Protein AF-A0A538FKJ2-F1 (afdb_monomer_lite)

Secondary structure (DSSP, 8-state):
-GGGGT-SEEEEEEE--SS--EEEEEEES--HHHHHHHHHHHHH---SHHHHHIIIIIIIIIT---TTSPPPPP--------------

pLDDT: mean 77.48, std 6.51, range [63.84, 91.5]

Structure (mmCIF, N/CA/C/O backbone):
data_AF-A0A538FKJ2-F1
#
_entry.id   AF-A0A538FKJ2-F1
#
loop_
_atom_site.group_PDB
_atom_site.id
_atom_site.type_symbol
_atom_site.label_atom_id
_atom_site.label_alt_id
_atom_site.label_comp_id
_atom_site.label_asym_id
_atom_site.label_entity_id
_atom_site.label_seq_id
_atom_site.pdbx_PDB_ins_code
_atom_site.Cartn_x
_atom_site.Cartn_y
_atom_site.Cartn_z
_atom_site.occupancy
_atom_site.B_iso_or_equiv
_atom_site.auth_seq_id
_atom_site.auth_comp_id
_atom_site.auth_asym_id
_atom_site.auth_atom_id
_atom_site.pdbx_PDB_model_num
ATOM 1 N N . MET A 1 1 ? -12.215 -0.411 7.900 1.00 67.94 1 MET A N 1
ATOM 2 C CA . MET A 1 1 ? -10.781 -0.545 7.554 1.00 67.94 1 MET A CA 1
ATOM 3 C C . MET A 1 1 ? -10.243 0.760 6.987 1.00 67.94 1 MET A C 1
ATOM 5 O O . MET A 1 1 ? -9.415 1.352 7.653 1.00 67.94 1 MET A O 1
ATOM 9 N N . LEU A 1 2 ? -10.747 1.251 5.846 1.00 72.12 2 LEU A N 1
ATOM 10 C CA . LEU A 1 2 ? -10.326 2.539 5.265 1.00 72.12 2 LEU A CA 1
ATOM 11 C C . LEU A 1 2 ? -10.516 3.727 6.227 1.00 72.12 2 LEU A C 1
ATOM 13 O O . LEU A 1 2 ? -9.621 4.544 6.384 1.00 72.12 2 LEU A O 1
ATOM 17 N N . GLU A 1 3 ? -11.609 3.740 6.992 1.00 71.38 3 GLU A N 1
ATOM 18 C CA . GLU A 1 3 ? -11.835 4.728 8.060 1.00 71.38 3 GLU A CA 1
ATOM 19 C C . GLU A 1 3 ? -10.740 4.720 9.149 1.00 71.38 3 GLU A C 1
ATOM 21 O O . GLU A 1 3 ? -10.373 5.771 9.662 1.00 71.38 3 GLU A O 1
ATOM 26 N N . ARG A 1 4 ? -10.142 3.555 9.466 1.00 71.50 4 ARG A N 1
ATOM 27 C CA . ARG A 1 4 ? -9.010 3.466 10.417 1.00 71.50 4 ARG A CA 1
ATOM 28 C C . ARG A 1 4 ? -7.735 4.092 9.857 1.00 71.50 4 ARG A C 1
ATOM 30 O O . ARG A 1 4 ? -6.855 4.447 10.630 1.00 71.50 4 ARG A O 1
ATOM 37 N N . LEU A 1 5 ? -7.642 4.186 8.533 1.00 70.12 5 LEU A N 1
ATOM 38 C CA . LEU A 1 5 ? -6.572 4.886 7.837 1.00 70.12 5 LEU A CA 1
ATOM 39 C C . LEU A 1 5 ? -6.889 6.380 7.684 1.00 70.12 5 LEU A C 1
ATOM 41 O O . LEU A 1 5 ? -6.119 7.066 7.040 1.00 70.12 5 LEU A O 1
ATOM 45 N N . GLY A 1 6 ? -8.002 6.890 8.232 1.00 76.19 6 GLY A N 1
ATOM 46 C CA . GLY A 1 6 ? -8.421 8.288 8.080 1.00 76.19 6 GLY A CA 1
ATOM 47 C C . GLY A 1 6 ? -9.118 8.596 6.752 1.00 76.19 6 GLY A C 1
ATOM 48 O O . GLY A 1 6 ? -9.469 9.742 6.494 1.00 76.19 6 GLY A O 1
ATOM 49 N N . VAL A 1 7 ? -9.361 7.589 5.909 1.00 82.31 7 VAL A N 1
ATOM 50 C CA . VAL A 1 7 ? -10.031 7.784 4.619 1.00 82.31 7 VAL A CA 1
ATOM 51 C C . VAL A 1 7 ? -11.508 8.081 4.854 1.00 82.31 7 VAL A C 1
ATOM 53 O O . VAL A 1 7 ? -12.244 7.252 5.393 1.00 82.31 7 VAL A O 1
ATOM 56 N N . THR A 1 8 ? -11.957 9.251 4.409 1.00 87.06 8 THR A N 1
ATOM 57 C CA . THR A 1 8 ? -13.365 9.669 4.491 1.00 87.06 8 THR A CA 1
ATOM 58 C C . THR A 1 8 ? -14.135 9.361 3.211 1.00 87.06 8 THR A C 1
ATOM 60 O O . THR A 1 8 ? -15.360 9.230 3.242 1.00 87.06 8 THR A O 1
ATOM 63 N N . ARG A 1 9 ? -13.429 9.210 2.084 1.00 83.38 9 ARG A N 1
ATOM 64 C CA . ARG A 1 9 ? -13.993 8.795 0.796 1.00 83.38 9 ARG A CA 1
ATOM 65 C C . ARG A 1 9 ? -12.940 8.115 -0.071 1.00 83.38 9 ARG A C 1
ATOM 67 O O . ARG A 1 9 ? -11.793 8.544 -0.101 1.00 83.38 9 ARG A O 1
ATOM 74 N N . GLU A 1 10 ? -13.360 7.098 -0.814 1.00 85.81 10 GLU A N 1
ATOM 75 C CA . GLU A 1 10 ? -12.572 6.453 -1.863 1.00 85.81 10 GLU A CA 1
ATOM 76 C C . GLU A 1 10 ? -13.262 6.657 -3.214 1.00 85.81 10 GLU A C 1
ATOM 78 O O . GLU A 1 10 ? -14.460 6.403 -3.354 1.00 85.81 10 GLU A O 1
ATOM 83 N N . HIS A 1 11 ? -12.501 7.110 -4.207 1.00 82.38 11 HIS A N 1
ATOM 84 C CA . HIS A 1 11 ? -12.904 7.116 -5.609 1.00 82.38 11 HIS A CA 1
ATOM 85 C C . HIS A 1 11 ? -12.143 6.027 -6.349 1.00 82.38 11 HIS A C 1
ATOM 87 O O . HIS A 1 11 ? -10.924 5.923 -6.214 1.00 82.38 11 HIS A O 1
ATOM 93 N N . ILE A 1 12 ? -12.860 5.247 -7.154 1.00 82.94 12 ILE A N 1
ATOM 94 C CA . ILE A 1 12 ? -12.294 4.146 -7.931 1.00 82.94 12 ILE A CA 1
ATOM 95 C C . ILE A 1 12 ? -12.489 4.451 -9.410 1.00 82.94 12 ILE A C 1
ATOM 97 O O . ILE A 1 12 ? -13.617 4.595 -9.882 1.00 82.94 12 ILE A O 1
ATOM 101 N N . PHE A 1 13 ? -11.387 4.516 -10.147 1.00 78.88 13 PHE A N 1
ATOM 102 C CA . PHE A 1 13 ? -11.383 4.688 -11.593 1.00 78.88 13 PHE A CA 1
ATOM 103 C C . PHE A 1 13 ? -10.813 3.431 -12.233 1.00 78.88 13 PHE A C 1
ATOM 105 O O . PHE A 1 13 ? -9.703 3.016 -11.912 1.00 78.88 13 PHE A O 1
ATOM 112 N N . HIS A 1 14 ? -11.562 2.828 -13.150 1.00 82.38 14 HIS A N 1
ATOM 113 C CA . HIS A 1 14 ? -11.123 1.660 -13.908 1.00 82.38 14 HIS A CA 1
ATOM 114 C C . HIS A 1 14 ? -11.073 2.008 -15.389 1.00 82.38 14 HIS A C 1
ATOM 116 O O . HIS A 1 14 ? -12.054 2.486 -15.960 1.00 82.38 14 HIS A O 1
ATOM 122 N N . GLN A 1 15 ? -9.927 1.760 -16.010 1.00 81.50 15 GLN A N 1
ATOM 123 C CA . GLN A 1 15 ? -9.724 1.901 -17.440 1.00 81.50 15 GLN A CA 1
ATOM 124 C C . GLN A 1 15 ? -9.293 0.557 -18.017 1.00 81.50 15 GLN A C 1
ATOM 126 O O . GLN A 1 15 ? -8.222 0.043 -17.700 1.00 81.50 15 GLN A O 1
ATOM 131 N N . LYS A 1 16 ? -10.109 0.016 -18.921 1.00 84.38 16 LYS A N 1
ATOM 132 C CA . LYS A 1 16 ? -9.717 -1.139 -19.731 1.00 84.38 16 LYS A CA 1
ATOM 133 C C . LYS A 1 16 ? -8.709 -0.710 -20.791 1.00 84.38 16 LYS A C 1
ATOM 135 O O . LYS A 1 16 ? -8.959 0.271 -21.496 1.00 84.38 16 LYS A O 1
ATOM 140 N N . ALA A 1 17 ? -7.612 -1.446 -20.947 1.00 79.38 17 ALA A N 1
ATOM 141 C CA . ALA A 1 17 ? -6.668 -1.235 -22.043 1.00 79.38 17 ALA A CA 1
ATOM 142 C C . ALA A 1 17 ? -6.262 -2.567 -22.697 1.00 79.38 17 ALA A C 1
ATOM 144 O O . ALA A 1 17 ? -6.326 -3.612 -22.053 1.00 79.38 17 ALA A O 1
ATOM 145 N N . PRO A 1 18 ? -5.830 -2.559 -23.975 1.00 79.81 18 PRO A N 1
ATOM 146 C CA . PRO A 1 18 ? -5.544 -3.793 -24.711 1.00 79.81 18 PRO A CA 1
ATOM 147 C C . PRO A 1 18 ? -4.460 -4.683 -24.086 1.00 79.81 18 PRO A C 1
ATOM 149 O O . PRO A 1 18 ? -4.468 -5.887 -24.314 1.00 79.81 18 PRO A O 1
ATOM 152 N N . ALA A 1 19 ? -3.523 -4.097 -23.331 1.00 80.50 19 ALA A N 1
ATOM 153 C CA . ALA A 1 19 ? -2.414 -4.820 -22.707 1.00 80.50 19 ALA A CA 1
ATOM 154 C C . ALA A 1 19 ? -2.690 -5.227 -21.248 1.00 80.50 19 ALA A C 1
ATOM 156 O O . ALA A 1 19 ? -2.213 -6.272 -20.816 1.00 80.50 19 ALA A O 1
ATOM 157 N N . ALA A 1 20 ? -3.433 -4.409 -20.499 1.00 70.75 20 ALA A N 1
ATOM 158 C CA . ALA A 1 20 ? -3.840 -4.668 -19.121 1.00 70.75 20 ALA A CA 1
ATOM 159 C C . ALA A 1 20 ? -4.929 -3.673 -18.693 1.00 70.75 20 ALA A C 1
ATOM 161 O O . ALA A 1 20 ? -4.970 -2.542 -19.179 1.00 70.75 20 ALA A O 1
ATOM 162 N N . ASP A 1 21 ? -5.768 -4.071 -17.744 1.00 77.31 21 ASP A N 1
ATOM 163 C CA . ASP A 1 21 ? -6.689 -3.159 -17.071 1.00 77.31 21 ASP A CA 1
ATOM 164 C C . ASP A 1 21 ? -5.935 -2.321 -16.025 1.00 77.31 21 ASP A C 1
ATOM 166 O O . ASP A 1 21 ? -5.109 -2.841 -15.276 1.00 77.31 21 ASP A O 1
ATOM 170 N N . VAL A 1 22 ? -6.236 -1.023 -15.954 1.00 75.00 22 VAL A N 1
ATOM 171 C CA . VAL A 1 22 ? -5.664 -0.093 -14.971 1.00 75.00 22 VAL A CA 1
ATOM 172 C C . VAL A 1 22 ? -6.749 0.328 -13.988 1.00 75.00 22 VAL A C 1
ATOM 174 O O . VAL A 1 22 ? -7.826 0.762 -14.397 1.00 75.00 22 VAL A O 1
ATOM 177 N N . MET A 1 23 ? -6.460 0.232 -12.690 1.00 77.88 23 MET A N 1
ATOM 178 C CA . MET A 1 23 ? -7.315 0.747 -11.621 1.00 77.88 23 MET A CA 1
ATOM 179 C C . MET A 1 23 ? -6.566 1.818 -10.823 1.00 77.88 23 MET A C 1
ATOM 181 O O . MET A 1 23 ? -5.442 1.585 -10.385 1.00 77.88 23 MET A O 1
ATOM 185 N N . VAL A 1 24 ? -7.187 2.983 -10.637 1.00 75.12 24 VAL A N 1
ATOM 186 C CA . VAL A 1 24 ? -6.670 4.099 -9.834 1.00 75.12 24 VAL A CA 1
ATOM 187 C C . VAL A 1 24 ? -7.621 4.342 -8.669 1.00 75.12 24 VAL A C 1
ATOM 189 O O . VAL A 1 24 ? -8.821 4.523 -8.871 1.00 75.12 24 VAL A O 1
ATOM 192 N N . LEU A 1 25 ? -7.070 4.359 -7.458 1.00 78.88 25 LEU A N 1
ATOM 193 C CA . LEU A 1 25 ? -7.788 4.641 -6.218 1.00 78.88 25 LEU A CA 1
ATOM 194 C C . LEU A 1 25 ? -7.356 6.018 -5.709 1.00 78.88 25 LEU A C 1
ATOM 196 O O . LEU A 1 25 ? -6.159 6.285 -5.602 1.00 78.88 25 LEU A O 1
ATOM 200 N N . VAL A 1 26 ? -8.315 6.891 -5.402 1.00 79.19 26 VAL A N 1
ATOM 201 C CA . VAL A 1 26 ? -8.057 8.202 -4.785 1.00 79.19 26 VAL A CA 1
ATOM 202 C C . VAL A 1 26 ? -8.764 8.260 -3.439 1.00 79.19 26 VAL A C 1
ATOM 204 O O . VAL A 1 26 ? -9.984 8.118 -3.376 1.00 79.19 26 VAL A O 1
ATOM 207 N N . TRP A 1 27 ? -8.003 8.484 -2.369 1.00 85.19 27 TRP A N 1
ATOM 208 C CA . TRP A 1 27 ? -8.521 8.599 -1.007 1.00 85.19 27 TRP A CA 1
ATOM 209 C C . TRP A 1 27 ? -8.555 10.058 -0.549 1.00 85.19 27 TRP A C 1
ATOM 211 O O . TRP A 1 27 ? -7.543 10.754 -0.598 1.00 85.19 27 TRP A O 1
ATOM 221 N N . GLU A 1 28 ? -9.723 10.517 -0.099 1.00 84.19 28 GLU A N 1
ATOM 222 C CA . GLU A 1 28 ? -9.922 11.831 0.521 1.00 84.19 28 GLU A CA 1
ATOM 223 C C . GLU A 1 28 ? -9.902 11.725 2.050 1.00 84.19 28 GLU A C 1
ATOM 225 O O . GLU A 1 28 ? -10.185 10.671 2.625 1.00 84.19 28 GLU A O 1
ATOM 230 N N . GLY A 1 29 ? -9.604 12.845 2.716 1.00 81.69 29 GLY A N 1
ATOM 231 C CA . GLY A 1 29 ? -9.583 12.940 4.180 1.00 81.69 29 GLY A CA 1
ATOM 232 C C . GLY A 1 29 ? -8.350 12.330 4.838 1.00 81.69 29 GLY A C 1
ATOM 233 O O . GLY A 1 29 ? -8.227 12.410 6.056 1.00 81.69 29 GLY A O 1
ATOM 234 N N . VAL A 1 30 ? -7.431 11.784 4.037 1.00 78.88 30 VAL A N 1
ATOM 235 C CA . VAL A 1 30 ? -6.191 11.196 4.520 1.00 78.88 30 VAL A CA 1
ATOM 236 C C . VAL A 1 30 ? -5.003 12.112 4.254 1.00 78.88 30 VAL A C 1
ATOM 238 O O . VAL A 1 30 ? -4.837 12.637 3.151 1.00 78.88 30 VAL A O 1
ATOM 241 N N . ASP A 1 31 ? -4.169 12.292 5.271 1.00 81.12 31 ASP A N 1
ATOM 242 C CA . ASP A 1 31 ? -2.823 12.813 5.078 1.00 81.12 31 ASP A CA 1
ATOM 243 C C . ASP A 1 31 ? -1.975 11.741 4.375 1.00 81.12 31 ASP A C 1
ATOM 245 O O . ASP A 1 31 ? -1.972 10.581 4.788 1.00 81.12 31 ASP A O 1
ATOM 249 N N . GLN A 1 32 ? -1.302 12.087 3.275 1.00 70.19 32 GLN A N 1
ATOM 250 C CA . GLN A 1 32 ? -0.639 11.075 2.443 1.00 70.19 32 GLN A CA 1
ATOM 251 C C . GLN A 1 32 ? 0.548 10.400 3.136 1.00 70.19 32 GLN A C 1
ATOM 253 O O . GLN A 1 32 ? 0.786 9.214 2.896 1.00 70.19 32 GLN A O 1
ATOM 258 N N . GLU A 1 33 ? 1.265 11.113 4.007 1.00 71.38 33 GLU A N 1
ATOM 259 C CA . GLU A 1 33 ? 2.365 10.529 4.776 1.00 71.38 33 GLU A CA 1
ATOM 260 C C . GLU A 1 33 ? 1.812 9.546 5.816 1.00 71.38 33 GLU A C 1
ATOM 262 O O . GLU A 1 33 ? 2.277 8.406 5.902 1.00 71.38 33 GLU A O 1
ATOM 267 N N . GLN A 1 34 ? 0.733 9.918 6.509 1.00 72.06 34 GLN A N 1
ATOM 268 C CA . GLN A 1 34 ? 0.046 9.028 7.453 1.00 72.06 34 GLN A CA 1
ATOM 269 C C . GLN A 1 34 ? -0.617 7.825 6.770 1.00 72.06 34 GLN A C 1
ATOM 271 O O . GLN A 1 34 ? -0.611 6.724 7.322 1.00 72.06 34 GLN A O 1
ATOM 276 N N . ALA A 1 35 ? -1.166 7.992 5.563 1.00 71.12 35 ALA A N 1
ATOM 277 C CA . ALA A 1 35 ? -1.747 6.898 4.782 1.00 71.12 35 ALA A CA 1
ATOM 278 C C . ALA A 1 35 ? -0.693 5.846 4.424 1.00 71.12 35 ALA A C 1
ATOM 280 O O . ALA A 1 35 ? -0.942 4.643 4.541 1.00 71.12 35 ALA A O 1
ATOM 281 N N . ALA A 1 36 ? 0.486 6.302 3.990 1.00 71.94 36 ALA A N 1
ATOM 282 C CA . ALA A 1 36 ? 1.604 5.435 3.648 1.00 71.94 36 ALA A CA 1
ATOM 283 C C . ALA A 1 36 ? 2.113 4.676 4.881 1.00 71.94 36 ALA A C 1
ATOM 285 O O . ALA A 1 36 ? 2.338 3.465 4.813 1.00 71.94 36 ALA A O 1
ATOM 286 N N . GLU A 1 37 ? 2.230 5.357 6.022 1.00 74.44 37 GLU A N 1
ATOM 287 C CA . GLU A 1 37 ? 2.627 4.737 7.287 1.00 74.44 37 GLU A CA 1
ATOM 288 C C . GLU A 1 37 ? 1.587 3.710 7.772 1.00 74.44 37 GLU A C 1
ATOM 290 O O . GLU A 1 37 ? 1.936 2.573 8.101 1.00 74.44 37 GLU A O 1
ATOM 295 N N . GLY A 1 38 ? 0.297 4.055 7.715 1.00 77.12 38 GLY A N 1
ATOM 296 C CA . GLY A 1 38 ? -0.809 3.164 8.070 1.00 77.12 38 GLY A CA 1
ATOM 297 C C . GLY A 1 38 ? -0.908 1.930 7.169 1.00 77.12 38 GLY A C 1
ATOM 298 O O . GLY A 1 38 ? -1.155 0.824 7.657 1.00 77.12 38 GLY A O 1
ATOM 299 N N . MET A 1 39 ? -0.647 2.082 5.868 1.00 77.38 39 MET A N 1
ATOM 300 C 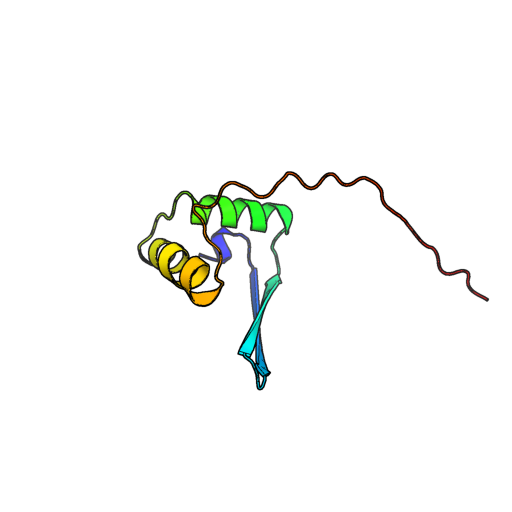CA . MET A 1 39 ? -0.540 0.954 4.939 1.00 77.38 39 MET A CA 1
ATOM 301 C C . MET A 1 39 ? 0.667 0.067 5.273 1.00 77.38 39 MET A C 1
ATOM 303 O O . MET A 1 39 ? 0.561 -1.160 5.259 1.00 77.38 39 MET A O 1
ATOM 307 N N . GLY A 1 40 ? 1.802 0.672 5.635 1.00 77.50 40 GLY A N 1
ATOM 308 C CA . GLY A 1 40 ? 2.990 -0.049 6.088 1.00 77.50 40 GLY A CA 1
ATOM 309 C C . GLY A 1 40 ? 2.728 -0.906 7.329 1.00 77.50 40 GLY A C 1
ATOM 310 O O . GLY A 1 40 ? 3.141 -2.068 7.373 1.00 77.50 40 GLY A O 1
ATOM 311 N N . GLU A 1 41 ? 2.008 -0.380 8.321 1.00 80.25 41 GLU A N 1
ATOM 312 C CA . GLU A 1 41 ? 1.621 -1.158 9.506 1.00 80.25 41 GLU A CA 1
ATOM 313 C C . GLU A 1 41 ? 0.592 -2.251 9.184 1.00 80.25 41 GLU A C 1
ATOM 315 O O . GLU A 1 41 ? 0.717 -3.357 9.712 1.00 80.25 41 GLU A O 1
ATOM 320 N N . LEU A 1 42 ? -0.366 -2.007 8.279 1.00 83.19 42 LEU A N 1
ATOM 321 C CA . LEU A 1 42 ? -1.321 -3.028 7.821 1.00 83.19 42 LEU A CA 1
ATOM 322 C C . LEU A 1 42 ? -0.606 -4.216 7.165 1.00 83.19 42 LEU A C 1
ATOM 324 O O . LEU A 1 42 ? -0.938 -5.366 7.456 1.00 83.19 42 LEU A O 1
ATOM 328 N N . ILE A 1 43 ? 0.399 -3.951 6.324 1.00 81.44 43 ILE A N 1
ATOM 329 C CA . ILE A 1 43 ? 1.204 -4.994 5.669 1.00 81.44 43 ILE A CA 1
ATOM 330 C C . ILE A 1 43 ? 2.003 -5.798 6.700 1.00 81.44 43 ILE A C 1
ATOM 332 O O . ILE A 1 43 ? 2.064 -7.025 6.617 1.00 81.44 43 ILE A O 1
ATOM 336 N N . LYS A 1 44 ? 2.599 -5.129 7.693 1.00 82.19 44 LYS A N 1
ATOM 337 C CA . LYS A 1 44 ? 3.428 -5.788 8.716 1.00 82.19 44 LYS A CA 1
ATOM 338 C C . LYS A 1 44 ? 2.608 -6.555 9.754 1.00 82.19 44 LYS A C 1
ATOM 340 O O . LYS A 1 44 ? 3.087 -7.559 10.279 1.00 82.19 44 LYS A O 1
ATOM 345 N N . LYS A 1 45 ? 1.419 -6.061 10.114 1.00 85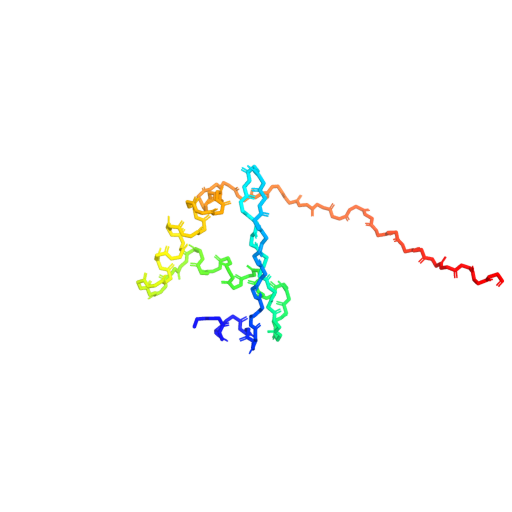.75 45 LYS A N 1
ATOM 346 C CA . LYS A 1 45 ? 0.614 -6.559 11.242 1.00 85.75 45 LYS A CA 1
ATOM 347 C C . LYS A 1 45 ? -0.888 -6.539 10.925 1.00 85.75 45 LYS A C 1
ATOM 349 O O . LYS A 1 45 ? -1.639 -5.802 11.570 1.00 85.75 45 LYS A O 1
ATOM 354 N N . PRO A 1 46 ? -1.361 -7.378 9.992 1.00 84.31 46 PRO A N 1
ATOM 355 C CA . PRO A 1 46 ? -2.789 -7.493 9.735 1.00 84.31 46 PRO A CA 1
ATOM 356 C C . PRO A 1 46 ? -3.499 -8.075 10.968 1.00 84.31 46 PRO A C 1
ATOM 358 O O . PRO A 1 46 ? -3.105 -9.111 11.509 1.00 84.31 46 PRO A O 1
ATOM 361 N N . GLN A 1 47 ? -4.557 -7.413 11.424 1.00 85.69 47 GLN A N 1
ATOM 362 C CA . GLN A 1 47 ? -5.289 -7.729 12.654 1.00 85.69 47 GLN A CA 1
ATOM 363 C C . GLN A 1 47 ? -6.594 -8.493 12.404 1.00 85.69 47 GLN A C 1
ATOM 365 O O . GLN A 1 47 ? -7.161 -9.059 13.337 1.00 85.69 47 GLN A O 1
ATOM 370 N N . SER A 1 48 ? -7.076 -8.543 11.161 1.00 83.81 48 SER A N 1
ATOM 371 C CA . SER A 1 48 ? -8.292 -9.274 10.783 1.00 83.81 48 SER A CA 1
ATOM 372 C C . SER A 1 48 ? -8.046 -10.285 9.660 1.00 83.81 48 SER A C 1
ATOM 374 O O . SER A 1 48 ? -7.012 -10.264 8.991 1.00 83.81 48 SER A O 1
ATOM 376 N N . GLU A 1 49 ? -8.984 -11.212 9.454 1.00 85.00 49 GLU A N 1
ATOM 377 C CA . GLU A 1 49 ? -8.948 -12.120 8.294 1.00 85.00 49 GLU A CA 1
ATOM 378 C C . GLU A 1 49 ? -9.025 -11.353 6.971 1.00 85.00 49 GLU A C 1
ATOM 380 O O . GLU A 1 4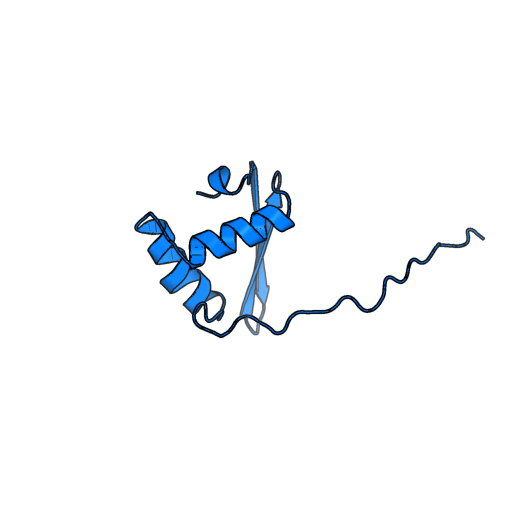9 ? -8.311 -11.675 6.026 1.00 85.00 49 GLU A O 1
ATOM 385 N N . HIS A 1 50 ? -9.823 -10.284 6.930 1.00 79.31 50 HIS A N 1
ATOM 386 C CA . HIS A 1 50 ? -9.930 -9.419 5.761 1.00 79.31 50 HIS A CA 1
ATOM 387 C C . HIS A 1 50 ? -8.613 -8.689 5.456 1.00 79.31 50 HIS A C 1
ATOM 389 O O . HIS A 1 50 ? -8.167 -8.679 4.312 1.00 79.31 50 HIS A O 1
ATOM 395 N N . GLU A 1 51 ? -7.939 -8.143 6.473 1.00 82.56 51 GLU A N 1
ATOM 396 C CA . GLU A 1 51 ? -6.622 -7.512 6.300 1.00 82.56 51 GLU A CA 1
ATOM 397 C C . GLU A 1 51 ? -5.570 -8.531 5.836 1.00 82.56 51 GLU A C 1
ATOM 399 O O . GLU A 1 51 ? -4.775 -8.234 4.947 1.00 82.56 51 GLU A O 1
ATOM 404 N N . ARG A 1 52 ? -5.608 -9.765 6.358 1.00 86.38 52 ARG A N 1
ATOM 405 C CA . ARG A 1 52 ? -4.728 -10.849 5.891 1.00 86.38 52 ARG A CA 1
ATOM 406 C C . ARG A 1 52 ? -4.954 -11.186 4.417 1.00 86.38 52 ARG A C 1
ATOM 408 O O . ARG A 1 52 ? -3.972 -11.344 3.700 1.00 86.38 52 ARG A O 1
ATOM 415 N N . TYR A 1 53 ? -6.207 -11.246 3.965 1.00 80.44 53 TYR A N 1
ATOM 416 C CA . TYR A 1 53 ? -6.552 -11.444 2.553 1.00 80.44 53 TYR A CA 1
ATOM 417 C C . TYR A 1 53 ? -6.031 -10.308 1.658 1.00 80.44 53 TYR A C 1
ATOM 419 O O . TYR A 1 53 ? -5.472 -10.563 0.592 1.00 80.44 53 TYR A O 1
ATOM 427 N N . LEU A 1 54 ? -6.157 -9.052 2.096 1.00 80.44 54 LEU A N 1
ATOM 428 C CA . LEU A 1 54 ? -5.648 -7.907 1.336 1.00 80.44 54 LEU A CA 1
ATOM 429 C C . LEU A 1 54 ? -4.130 -7.969 1.157 1.00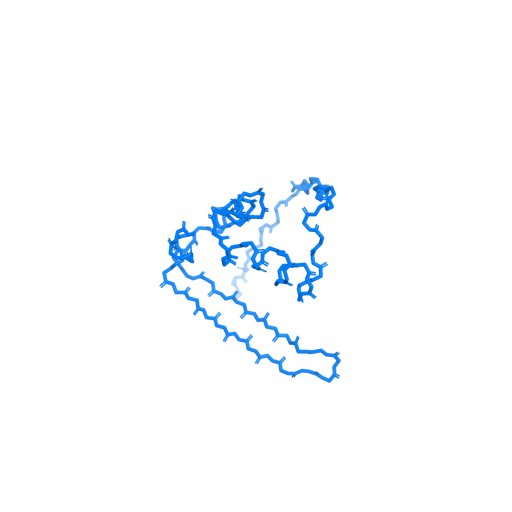 80.44 54 LEU A C 1
ATOM 431 O O . LEU A 1 54 ? -3.642 -7.782 0.045 1.00 80.44 54 LEU A O 1
ATOM 435 N N . VAL A 1 55 ? -3.383 -8.276 2.219 1.00 81.38 55 VAL A N 1
ATOM 436 C CA . VAL A 1 55 ? -1.918 -8.375 2.148 1.00 81.38 55 VAL A CA 1
ATOM 437 C C . VAL A 1 55 ? -1.478 -9.549 1.273 1.00 81.38 55 VAL A C 1
ATOM 439 O O . VAL A 1 55 ? -0.597 -9.392 0.429 1.00 81.38 55 VAL A O 1
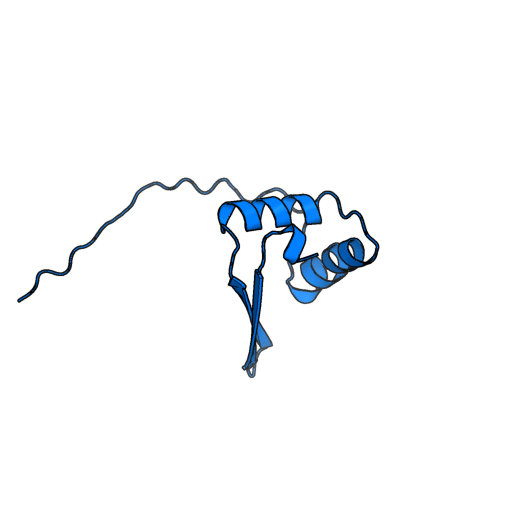ATOM 442 N N . SER A 1 56 ? -2.073 -10.732 1.459 1.00 79.62 56 SER A N 1
ATOM 443 C CA . SER A 1 56 ? -1.604 -11.950 0.791 1.00 79.62 56 SER A CA 1
ATOM 444 C C . SER A 1 56 ? -2.027 -12.062 -0.670 1.00 79.62 56 SER A C 1
ATOM 446 O O . SER A 1 56 ? -1.279 -12.644 -1.449 1.00 79.62 56 SER A O 1
ATOM 448 N N . HIS A 1 57 ? -3.192 -11.526 -1.036 1.00 72.00 57 HIS A N 1
ATOM 449 C CA . HIS A 1 57 ? -3.776 -11.695 -2.366 1.00 72.00 57 HIS A CA 1
ATOM 450 C C . HIS A 1 57 ? -3.803 -10.377 -3.147 1.00 72.00 57 HIS A C 1
ATOM 452 O O . HIS A 1 57 ? -3.278 -10.304 -4.252 1.00 72.00 57 HIS A O 1
ATOM 458 N N . VAL A 1 58 ? -4.337 -9.295 -2.575 1.00 73.31 58 VAL A N 1
ATOM 459 C CA . VAL A 1 58 ? -4.489 -8.029 -3.318 1.00 73.31 58 VAL A CA 1
ATOM 460 C C . VAL A 1 58 ? -3.146 -7.325 -3.520 1.00 73.31 58 VAL A C 1
ATOM 462 O O . VAL A 1 58 ? -2.744 -7.079 -4.654 1.00 73.31 58 VAL A O 1
ATOM 465 N N . VAL A 1 59 ? -2.409 -7.049 -2.442 1.00 75.81 59 VAL A N 1
ATOM 466 C CA . VAL A 1 59 ? -1.104 -6.369 -2.530 1.00 75.81 59 VAL A CA 1
ATOM 467 C C . VAL A 1 59 ? -0.102 -7.220 -3.313 1.00 75.81 59 VAL A C 1
ATOM 469 O O . VAL A 1 59 ? 0.599 -6.713 -4.187 1.00 75.81 59 VAL A O 1
ATOM 472 N N . ARG A 1 60 ? -0.063 -8.526 -3.038 1.00 70.44 60 ARG A N 1
ATOM 473 C CA . ARG A 1 60 ? 0.917 -9.421 -3.651 1.00 70.44 60 ARG A CA 1
ATOM 474 C C . ARG A 1 60 ? 0.557 -9.854 -5.066 1.00 70.44 60 ARG A C 1
ATOM 476 O O . ARG A 1 60 ? 1.365 -9.688 -5.973 1.00 70.44 60 ARG A O 1
ATOM 483 N N . GLU A 1 61 ? -0.611 -10.457 -5.256 1.00 69.62 61 GLU A N 1
ATOM 484 C CA . GLU A 1 61 ? -0.949 -11.121 -6.520 1.00 69.62 61 GLU A CA 1
ATOM 485 C C . GLU A 1 61 ? -1.549 -10.151 -7.539 1.00 69.62 61 GLU A C 1
ATOM 487 O O . GLU A 1 61 ? -1.252 -10.273 -8.725 1.00 69.62 61 GLU A O 1
ATOM 492 N N . LEU A 1 62 ? -2.338 -9.161 -7.100 1.00 65.12 62 LEU A N 1
ATOM 493 C CA . LEU A 1 62 ? -2.951 -8.191 -8.018 1.00 65.12 62 LEU A CA 1
ATOM 494 C C . LEU A 1 62 ? -2.055 -6.984 -8.303 1.00 65.12 62 LEU A C 1
ATOM 496 O O . LEU A 1 62 ? -2.034 -6.505 -9.435 1.00 65.12 62 LEU A O 1
ATOM 500 N N . HIS A 1 63 ? -1.321 -6.476 -7.310 1.00 71.19 63 HIS A N 1
ATOM 501 C CA . HIS A 1 63 ? -0.435 -5.320 -7.509 1.00 71.19 63 HIS A CA 1
ATOM 502 C C . HIS A 1 63 ? 1.016 -5.702 -7.822 1.00 71.19 63 HIS A C 1
ATOM 504 O O . HIS A 1 63 ? 1.802 -4.831 -8.189 1.00 71.19 63 HIS A O 1
ATOM 510 N N . GLY A 1 64 ? 1.382 -6.983 -7.706 1.00 68.38 64 GLY A N 1
ATOM 511 C CA . GLY A 1 64 ? 2.742 -7.457 -7.978 1.00 68.38 64 GLY A CA 1
ATOM 512 C C . GLY A 1 64 ? 3.790 -6.919 -6.999 1.00 68.38 64 GLY A C 1
ATOM 513 O O . GLY A 1 64 ? 4.983 -6.959 -7.295 1.00 68.38 64 GLY A O 1
ATOM 514 N N . ILE A 1 65 ? 3.362 -6.391 -5.849 1.00 72.75 65 ILE A N 1
ATOM 515 C CA . ILE A 1 65 ? 4.257 -5.885 -4.811 1.00 72.75 65 ILE A CA 1
ATOM 516 C C . ILE A 1 65 ? 4.664 -7.073 -3.946 1.00 72.75 65 ILE A C 1
ATOM 518 O O . ILE A 1 65 ? 3.805 -7.746 -3.387 1.00 72.75 65 ILE A O 1
ATOM 522 N N . ASP A 1 66 ? 5.961 -7.332 -3.797 1.00 73.31 66 ASP A N 1
ATOM 523 C CA . ASP A 1 66 ? 6.450 -8.304 -2.819 1.00 73.31 66 ASP A CA 1
ATOM 524 C C . ASP A 1 66 ? 6.590 -7.628 -1.441 1.00 73.31 66 ASP A C 1
ATOM 526 O O . ASP A 1 66 ? 7.558 -6.895 -1.224 1.00 73.31 66 ASP A O 1
ATOM 530 N N . PRO A 1 67 ? 5.666 -7.855 -0.484 1.00 66.38 67 PRO A N 1
ATOM 531 C CA . PRO A 1 67 ? 5.743 -7.243 0.842 1.00 66.38 67 PRO A CA 1
ATOM 532 C C . PRO A 1 67 ? 6.887 -7.807 1.699 1.00 66.38 67 PRO A C 1
ATOM 534 O O . PRO A 1 67 ? 7.141 -7.293 2.786 1.00 66.38 67 PRO A O 1
ATOM 537 N N . THR A 1 68 ? 7.554 -8.875 1.247 1.00 73.81 68 THR A N 1
ATOM 538 C CA . THR A 1 68 ? 8.716 -9.476 1.918 1.00 73.81 68 THR A CA 1
ATOM 539 C C . THR A 1 68 ? 10.048 -8.998 1.350 1.00 73.81 68 THR A C 1
ATOM 541 O O . THR A 1 68 ? 11.098 -9.303 1.921 1.00 73.81 68 THR A O 1
ATOM 544 N N . ALA A 1 69 ? 10.021 -8.230 0.256 1.00 72.50 69 ALA A N 1
ATOM 545 C CA . ALA A 1 69 ? 11.217 -7.639 -0.314 1.00 72.50 69 ALA A CA 1
ATOM 546 C C . ALA A 1 69 ? 11.869 -6.672 0.683 1.00 72.50 69 ALA A C 1
ATOM 548 O O . ALA A 1 69 ? 11.201 -6.017 1.489 1.00 72.50 69 ALA A O 1
ATOM 549 N N . ALA A 1 70 ? 13.198 -6.573 0.619 1.00 69.75 70 ALA A N 1
ATOM 550 C CA . ALA A 1 70 ? 13.923 -5.565 1.379 1.00 69.75 70 ALA A CA 1
ATOM 551 C C . ALA A 1 70 ? 13.353 -4.165 1.066 1.00 69.75 70 ALA A C 1
ATOM 553 O O . ALA A 1 70 ? 12.948 -3.923 -0.077 1.00 69.75 70 ALA A O 1
ATOM 554 N N . PRO A 1 71 ? 13.306 -3.247 2.053 1.00 66.19 71 PRO A N 1
ATOM 555 C CA . PRO A 1 71 ? 12.794 -1.905 1.822 1.00 66.19 71 PRO A CA 1
ATOM 556 C C . PRO A 1 71 ? 13.528 -1.264 0.637 1.00 66.19 71 PRO A C 1
ATOM 558 O O . PRO A 1 71 ? 14.738 -1.478 0.486 1.00 66.19 71 PRO A O 1
ATOM 561 N N . PRO A 1 72 ? 12.821 -0.497 -0.214 1.00 63.84 72 PRO A N 1
ATOM 562 C CA . PRO A 1 72 ? 13.462 0.188 -1.322 1.00 63.84 72 PRO A CA 1
ATOM 563 C C . PRO A 1 72 ? 14.602 1.077 -0.794 1.00 63.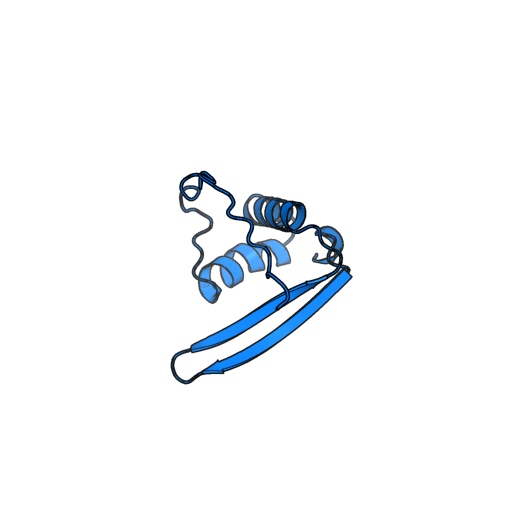84 72 PRO A C 1
ATOM 565 O O . PRO A 1 72 ? 14.523 1.561 0.342 1.00 63.84 72 PRO A O 1
ATOM 568 N N . PRO A 1 73 ? 15.667 1.295 -1.589 1.00 73.56 73 PRO A N 1
ATOM 569 C CA . PRO A 1 73 ? 16.735 2.215 -1.218 1.00 73.56 73 PRO A CA 1
ATOM 570 C C . PRO A 1 73 ? 16.144 3.556 -0.776 1.00 73.56 73 PRO A C 1
ATOM 572 O O . PRO A 1 73 ? 15.191 4.037 -1.393 1.00 73.56 73 PRO A O 1
ATOM 575 N N . GLN A 1 74 ? 16.695 4.157 0.282 1.00 73.81 74 GLN A N 1
ATOM 576 C CA . GLN A 1 74 ? 16.257 5.486 0.703 1.00 73.81 74 GLN A CA 1
ATOM 577 C C . GLN A 1 74 ? 16.423 6.458 -0.468 1.00 73.81 74 GLN A C 1
ATOM 579 O O . GLN A 1 74 ? 17.524 6.633 -0.991 1.00 73.81 74 GLN A O 1
ATOM 584 N N . ILE A 1 75 ? 15.316 7.064 -0.895 1.00 76.56 75 ILE A N 1
ATOM 585 C CA . ILE A 1 75 ? 15.337 8.095 -1.926 1.00 76.56 75 ILE A CA 1
ATOM 586 C C . ILE A 1 75 ? 15.740 9.394 -1.235 1.00 76.56 75 ILE A C 1
ATOM 588 O O . ILE A 1 75 ? 14.967 9.970 -0.473 1.00 76.56 75 ILE A O 1
ATOM 592 N N . GLU A 1 76 ? 16.961 9.850 -1.490 1.00 82.56 76 GLU A N 1
ATOM 593 C CA . GLU A 1 76 ? 17.420 11.150 -1.020 1.00 82.56 76 GLU A CA 1
ATOM 594 C C . GLU A 1 76 ? 16.910 12.242 -1.964 1.00 82.56 76 GLU A C 1
ATOM 596 O O . GLU A 1 76 ? 17.202 12.260 -3.164 1.00 82.56 76 GLU A O 1
ATOM 601 N N . LYS A 1 77 ? 16.132 13.181 -1.423 1.00 78.38 77 LYS A N 1
ATOM 602 C CA . LYS A 1 77 ? 15.748 14.381 -2.161 1.00 78.38 77 LYS A CA 1
ATOM 603 C C . LYS A 1 77 ? 16.959 15.306 -2.269 1.00 78.38 77 LYS A C 1
ATOM 605 O O . LYS A 1 77 ? 17.250 16.063 -1.351 1.00 78.38 77 LYS A O 1
ATOM 610 N N . ILE A 1 78 ? 17.625 15.278 -3.418 1.00 91.50 78 ILE A N 1
ATOM 611 C CA . ILE A 1 78 ? 18.835 16.079 -3.664 1.00 91.50 78 ILE A CA 1
ATOM 612 C C . ILE A 1 78 ? 18.557 17.559 -3.987 1.00 91.50 78 ILE A C 1
ATOM 614 O O . ILE A 1 78 ? 19.438 18.394 -3.803 1.00 91.50 78 ILE A O 1
ATOM 618 N N . ALA A 1 79 ? 17.357 17.909 -4.471 1.00 85.75 79 ALA A N 1
ATOM 619 C CA . ALA A 1 79 ? 16.973 19.294 -4.765 1.00 85.75 79 ALA A CA 1
ATOM 620 C C . ALA A 1 79 ? 15.445 19.486 -4.848 1.00 85.75 79 ALA A C 1
ATOM 622 O O . ALA A 1 79 ? 14.699 18.552 -5.142 1.00 85.75 79 ALA A O 1
ATOM 623 N N . THR A 1 80 ? 14.988 20.727 -4.650 1.00 88.81 80 THR A N 1
ATOM 624 C CA . THR A 1 80 ? 13.670 21.212 -5.105 1.00 88.81 80 THR A CA 1
ATOM 625 C C . THR A 1 80 ? 13.916 22.316 -6.123 1.00 88.81 80 THR A C 1
ATOM 627 O O . THR A 1 80 ? 14.664 23.244 -5.824 1.00 88.81 80 THR A O 1
ATOM 630 N N . VAL A 1 81 ? 13.298 22.238 -7.302 1.00 86.88 81 VAL A N 1
ATOM 631 C CA . VAL A 1 81 ? 13.308 23.338 -8.276 1.00 86.88 81 VAL A CA 1
ATOM 632 C C . VAL A 1 81 ? 11.928 23.974 -8.279 1.00 86.88 81 VAL A C 1
ATOM 634 O O . VAL A 1 81 ? 10.958 23.356 -8.711 1.00 86.88 81 VAL A O 1
ATOM 637 N N . GLU A 1 82 ? 11.843 25.207 -7.796 1.00 87.12 82 GLU A N 1
ATOM 638 C CA . GLU A 1 82 ? 10.626 26.009 -7.856 1.00 87.12 82 GLU A CA 1
ATOM 639 C C . GLU A 1 82 ? 10.714 26.950 -9.058 1.00 87.12 82 GLU A C 1
ATOM 641 O O . GLU A 1 82 ? 11.659 27.727 -9.193 1.00 87.12 82 GLU A O 1
ATOM 646 N N . THR A 1 83 ? 9.738 26.873 -9.962 1.00 87.25 83 THR A N 1
ATOM 647 C CA . THR A 1 83 ? 9.653 27.759 -11.130 1.00 87.25 83 THR A CA 1
ATOM 648 C C . THR A 1 83 ? 8.480 28.715 -10.976 1.00 87.25 83 THR A C 1
ATOM 650 O O . THR A 1 83 ? 7.389 28.288 -10.603 1.00 87.25 83 THR A O 1
ATOM 653 N N . GLN A 1 84 ? 8.664 29.983 -11.340 1.00 83.12 84 GLN A N 1
ATOM 654 C CA . GLN A 1 84 ? 7.578 30.960 -11.431 1.00 83.12 84 GLN A CA 1
ATOM 655 C C . GLN A 1 84 ? 7.255 31.245 -12.899 1.00 83.12 84 GLN A C 1
ATOM 657 O O . GLN A 1 84 ? 8.156 31.382 -13.728 1.00 83.12 84 GLN A O 1
ATOM 662 N N . ARG A 1 85 ? 5.964 31.357 -13.233 1.00 68.12 85 ARG A N 1
ATOM 663 C CA . ARG A 1 85 ? 5.557 31.924 -14.523 1.00 68.12 85 ARG A CA 1
ATOM 664 C C . ARG A 1 85 ? 5.788 33.430 -14.482 1.00 68.12 85 ARG A C 1
ATOM 666 O O . ARG A 1 85 ? 5.186 34.116 -13.662 1.00 68.12 85 ARG A O 1
ATOM 673 N N . VAL A 1 86 ? 6.611 33.937 -15.395 1.00 68.25 86 VAL A N 1
ATOM 674 C CA . VAL A 1 86 ? 6.673 35.374 -15.673 1.00 68.25 86 VAL A CA 1
ATOM 675 C C . VAL A 1 86 ? 5.432 35.720 -16.493 1.00 68.25 86 VAL A C 1
ATOM 677 O O . VAL A 1 86 ? 5.267 35.216 -17.605 1.00 68.25 86 VAL A O 1
ATOM 680 N N . ALA A 1 87 ? 4.526 36.516 -15.924 1.00 66.44 87 ALA A N 1
ATOM 681 C CA . ALA A 1 87 ? 3.428 37.096 -16.688 1.00 66.44 87 ALA A CA 1
ATOM 682 C C . ALA A 1 87 ? 4.024 38.039 -17.747 1.00 66.44 87 ALA A C 1
ATOM 684 O O . ALA A 1 87 ? 4.854 38.885 -17.411 1.00 66.44 87 ALA A O 1
ATOM 685 N N . THR A 1 88 ? 3.647 37.830 -19.009 1.00 65.81 88 THR A N 1
ATOM 686 C CA . THR A 1 88 ? 3.981 38.708 -20.144 1.00 65.81 88 THR A CA 1
ATOM 687 C C . THR A 1 88 ? 2.828 39.651 -20.424 1.00 65.81 88 THR A C 1
ATOM 689 O O . THR A 1 88 ? 1.670 39.230 -20.196 1.00 65.81 88 THR A O 1
#

Foldseek 3Di:
DVVVLQFPDKDWDWDDDPVGIDIDIDTPRHDPVSSVVVVLCLLVDPPDPVSVCCNPPVVCPVVVDDSPDDPPPDDDPPDDDDDDDDDD

Sequence (88 aa):
MLERLGVTREHIFHQKAPAADVMVLVWEGVDQEQAAEGMGELIKKPQSEHERYLVSHVVRELHGIDPTAAPPPQIEKIATVETQRVAT

Radius of gyration: 17.31 Å; chains: 1; bounding box: 33×51×37 Å